Protein AF-A0A1S2M9W0-F1 (afdb_monomer)

Organism: NCBI:txid472963

Mean predicted aligned error: 10.36 Å

Foldseek 3Di:
DVVVVVVVVVVVVVVLVVQLVVCVVVVNDNVVSVVCVVPVCPPPDPVVVVVVVVVVCCVPVVVVVVVVVVVVVVVD

InterPro domains:
  IPR058725 YczF [PF26310] (3-69)

Radius of gyration: 19.13 Å; Cα contacts (8 Å, |Δi|>4): 17; chains: 1; bounding box: 43×30×47 Å

Solvent-accessible surface area (backbone atoms only — not comparable to full-atom values): 4375 Å² total; per-residue (Å²): 110,70,68,58,52,52,52,50,53,51,52,52,52,52,52,51,53,49,52,53,51,49,36,49,75,74,67,45,54,66,73,58,46,54,48,37,74,77,37,69,68,78,79,54,53,75,68,56,51,53,51,52,52,50,49,52,49,54,67,49,50,54,58,50,52,52,52,51,53,52,52,54,63,72,76,100

Secondary structure (DSSP, 8-state):
-HHHHHHHHHHHHHHHHHHHHHHHHTT--HHHHHHHHH-TTTT--HHHHHHHHHHHHHHHHHHHHHHHHHHHHHH-

pLDDT: mean 85.46, std 9.3, range [50.84, 95.06]

Sequence (76 aa):
MSKILLIFILFFLLLQTFLITMDLLLGIPLHVTVKNVLNPFSVIEDAEFIILLLLIVISLVIPLFYCYKLYKKKKG

Structure (mmCIF, N/CA/C/O backbone):
data_AF-A0A1S2M9W0-F1
#
_entry.id   AF-A0A1S2M9W0-F1
#
loop_
_atom_site.group_PDB
_atom_site.id
_atom_site.type_symbol
_atom_site.label_atom_id
_atom_site.label_alt_id
_atom_site.label_com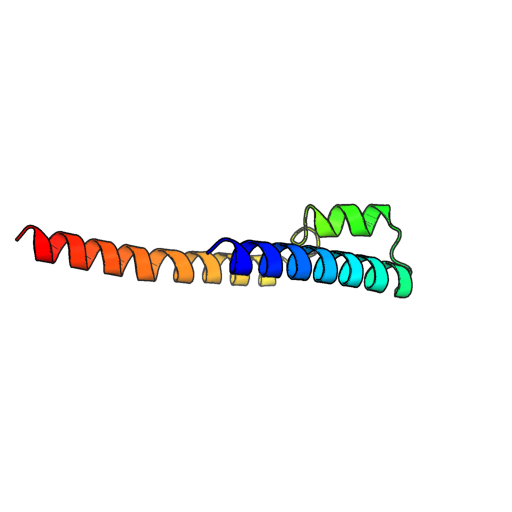p_id
_atom_site.label_asym_id
_atom_site.label_entity_id
_atom_site.label_seq_id
_atom_site.pdbx_PDB_ins_code
_atom_site.Cartn_x
_atom_site.Cartn_y
_atom_site.Cartn_z
_atom_site.occupancy
_atom_site.B_iso_or_equiv
_atom_site.auth_seq_id
_atom_site.auth_comp_id
_atom_site.auth_asym_id
_atom_site.auth_atom_id
_atom_site.pdbx_PDB_model_num
ATOM 1 N N . MET A 1 1 ? -17.945 16.312 0.959 1.00 65.69 1 MET A N 1
ATOM 2 C CA . MET A 1 1 ? -17.514 14.946 0.590 1.00 65.69 1 MET A CA 1
ATOM 3 C C . MET A 1 1 ? -17.011 14.863 -0.852 1.00 65.69 1 MET A C 1
ATOM 5 O O . MET A 1 1 ? -15.833 14.590 -1.017 1.00 65.69 1 MET A O 1
ATOM 9 N N . SER A 1 2 ? -17.791 15.211 -1.885 1.00 79.88 2 SER A N 1
ATOM 10 C CA . SER A 1 2 ? -17.365 15.074 -3.300 1.00 79.88 2 SER A CA 1
ATOM 11 C C . SER A 1 2 ? -16.099 15.857 -3.688 1.00 79.88 2 SER A C 1
ATOM 13 O O . SER A 1 2 ? -15.281 15.355 -4.446 1.00 79.88 2 SER A O 1
ATOM 15 N N . LYS A 1 3 ? -15.883 17.054 -3.118 1.00 90.25 3 LYS A N 1
ATOM 16 C CA . LYS A 1 3 ? -14.658 17.853 -3.343 1.00 90.25 3 LYS A CA 1
ATOM 17 C C . LYS A 1 3 ? -13.393 17.152 -2.830 1.00 90.25 3 LYS A C 1
ATOM 19 O O . LYS A 1 3 ? -12.359 17.203 -3.475 1.00 90.25 3 LYS A O 1
ATOM 24 N N . ILE A 1 4 ? -13.502 16.475 -1.685 1.00 92.75 4 ILE A N 1
ATOM 25 C CA . ILE A 1 4 ? -12.399 15.725 -1.065 1.00 92.75 4 ILE A CA 1
ATOM 26 C C . ILE A 1 4 ? -12.080 14.492 -1.911 1.00 92.75 4 ILE A C 1
ATOM 28 O O . ILE A 1 4 ? -10.918 14.200 -2.148 1.00 92.75 4 ILE A O 1
ATOM 32 N N . LEU A 1 5 ? -13.114 13.817 -2.419 1.00 92.44 5 LEU A N 1
ATOM 33 C CA . LEU A 1 5 ? -12.981 12.668 -3.316 1.00 92.44 5 LEU A CA 1
ATOM 34 C C . LEU A 1 5 ? -12.275 13.051 -4.627 1.00 92.44 5 LEU A C 1
ATOM 36 O O . LEU A 1 5 ? -11.387 12.338 -5.077 1.00 92.44 5 LEU A O 1
ATOM 40 N N . LEU A 1 6 ? -12.614 14.212 -5.196 1.00 94.25 6 LEU A N 1
ATOM 41 C CA . LEU A 1 6 ? -11.952 14.741 -6.391 1.00 94.25 6 LEU A CA 1
ATOM 42 C C . LEU A 1 6 ? -10.474 15.053 -6.133 1.00 94.25 6 LEU A C 1
ATOM 44 O O . LEU A 1 6 ? -9.619 14.643 -6.913 1.00 94.25 6 LEU A O 1
ATOM 48 N N . ILE A 1 7 ? -10.168 15.737 -5.026 1.00 94.81 7 ILE A N 1
ATOM 49 C CA . ILE A 1 7 ? -8.783 16.025 -4.628 1.00 94.81 7 ILE A CA 1
ATOM 50 C C . ILE A 1 7 ? -8.016 14.713 -4.417 1.00 94.81 7 ILE A C 1
ATOM 52 O O . ILE A 1 7 ? -6.907 14.572 -4.918 1.00 94.81 7 ILE A O 1
ATOM 56 N N . PHE A 1 8 ? -8.621 13.730 -3.747 1.00 94.00 8 PHE A N 1
ATOM 57 C CA . PHE A 1 8 ? -8.019 12.416 -3.529 1.00 94.00 8 PHE A CA 1
ATOM 58 C C . PHE A 1 8 ? -7.677 11.711 -4.846 1.00 94.00 8 PHE A C 1
ATOM 60 O O . PHE A 1 8 ? -6.550 11.256 -5.006 1.00 94.00 8 PHE A O 1
ATOM 67 N N . ILE A 1 9 ? -8.608 11.662 -5.804 1.00 93.62 9 ILE A N 1
ATOM 68 C CA . ILE A 1 9 ? -8.371 11.041 -7.117 1.00 93.62 9 ILE A CA 1
ATOM 69 C C . ILE A 1 9 ? -7.239 11.757 -7.861 1.00 93.62 9 ILE A C 1
ATOM 71 O O . ILE A 1 9 ? -6.381 11.102 -8.450 1.00 93.62 9 ILE A O 1
ATOM 75 N N . LEU A 1 10 ? -7.207 13.090 -7.811 1.00 95.06 10 LEU A N 1
ATOM 76 C CA . LEU A 1 10 ? -6.166 13.880 -8.465 1.00 95.06 10 LEU A CA 1
ATOM 77 C C . LEU A 1 10 ? -4.788 13.600 -7.852 1.00 95.06 10 LEU A C 1
ATOM 79 O O . LEU A 1 10 ? -3.840 13.331 -8.585 1.00 95.06 10 LEU A O 1
ATOM 83 N N . PHE A 1 11 ? -4.686 13.590 -6.521 1.00 94.31 11 PHE A N 1
ATOM 84 C CA . PHE A 1 11 ? -3.448 13.228 -5.826 1.00 94.31 11 PHE A CA 1
ATOM 85 C C . PHE A 1 11 ? -3.039 11.777 -6.086 1.00 94.31 11 PHE A C 1
ATOM 87 O O . PHE A 1 11 ? -1.859 11.508 -6.285 1.00 94.31 11 PHE A O 1
ATOM 94 N N . PHE A 1 12 ? -3.995 10.852 -6.130 1.00 91.06 12 PHE A N 1
ATOM 95 C CA . PHE A 1 12 ? -3.736 9.447 -6.427 1.00 91.06 12 PHE A CA 1
ATOM 96 C C . PHE A 1 12 ? -3.139 9.268 -7.831 1.00 91.06 12 PHE A C 1
ATOM 98 O O . PHE A 1 12 ? -2.112 8.608 -7.983 1.00 91.06 12 PHE A O 1
ATOM 105 N N . LEU A 1 13 ? -3.730 9.909 -8.845 1.00 93.19 13 LEU A N 1
ATOM 106 C CA . LEU A 1 13 ? -3.202 9.899 -10.212 1.00 93.19 13 LEU A CA 1
ATOM 107 C C . LEU A 1 13 ? -1.819 10.550 -10.286 1.00 93.19 13 LEU A C 1
ATOM 109 O O . LEU A 1 13 ? -0.906 9.983 -10.886 1.00 93.19 13 LEU A O 1
ATOM 113 N N . LEU A 1 14 ? -1.640 11.708 -9.646 1.00 94.94 14 LEU A N 1
ATOM 114 C CA . LEU A 1 14 ? -0.363 12.418 -9.625 1.00 94.94 14 LEU A CA 1
ATOM 115 C C . LEU A 1 14 ? 0.754 11.545 -9.036 1.00 94.94 14 LEU A C 1
ATOM 117 O O . LEU A 1 14 ? 1.818 11.419 -9.640 1.00 94.94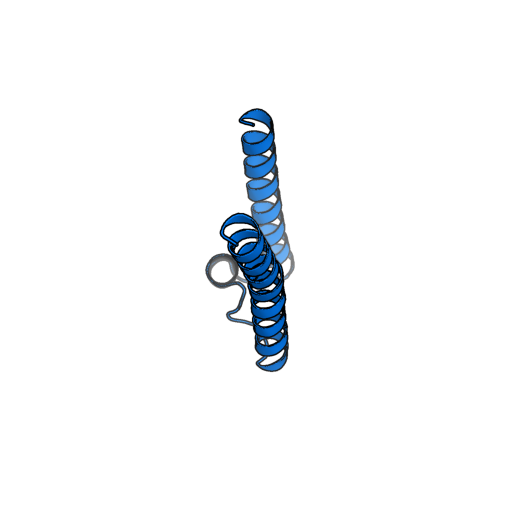 14 LEU A O 1
ATOM 121 N N . LEU A 1 15 ? 0.487 10.901 -7.898 1.00 92.94 15 LEU A N 1
ATOM 122 C CA . LEU A 1 15 ? 1.436 10.012 -7.231 1.00 92.94 15 LEU A CA 1
ATOM 123 C C . LEU A 1 15 ? 1.797 8.807 -8.099 1.00 92.94 15 LEU A C 1
ATOM 125 O O . LEU A 1 15 ? 2.973 8.461 -8.181 1.00 92.94 15 LEU A O 1
ATOM 129 N N . GLN A 1 16 ? 0.831 8.205 -8.798 1.00 89.38 16 GLN A N 1
ATOM 130 C CA . GLN A 1 16 ? 1.148 7.082 -9.681 1.00 89.38 16 GLN A CA 1
ATOM 131 C C . GLN A 1 16 ? 1.970 7.492 -10.894 1.00 89.38 16 GLN A C 1
ATOM 133 O O . GLN A 1 16 ? 2.924 6.811 -11.260 1.00 89.38 16 GLN A O 1
ATOM 138 N N . THR A 1 17 ? 1.651 8.639 -11.488 1.00 91.12 17 THR A N 1
ATOM 139 C CA . THR A 1 17 ? 2.431 9.161 -12.616 1.00 91.12 17 THR A CA 1
ATOM 140 C C . THR A 1 17 ? 3.869 9.466 -12.185 1.00 91.12 17 THR A C 1
ATOM 142 O O . THR A 1 17 ? 4.818 9.170 -12.911 1.00 91.12 17 THR A O 1
ATOM 145 N N . PHE A 1 18 ? 4.039 10.008 -10.976 1.00 92.50 18 PHE A N 1
ATOM 146 C CA . PHE A 1 18 ? 5.345 10.277 -10.384 1.00 92.50 18 PHE A CA 1
ATOM 147 C C . PHE A 1 18 ? 6.155 8.994 -10.148 1.00 92.50 18 PHE A C 1
ATOM 149 O O . PHE A 1 18 ? 7.314 8.937 -10.551 1.00 92.50 18 PHE A O 1
ATOM 156 N N . LEU A 1 19 ? 5.543 7.950 -9.578 1.00 89.25 19 LEU A N 1
ATOM 157 C CA . LEU A 1 19 ? 6.193 6.650 -9.365 1.00 89.25 19 LEU A CA 1
ATOM 158 C C . LEU A 1 19 ? 6.648 6.012 -10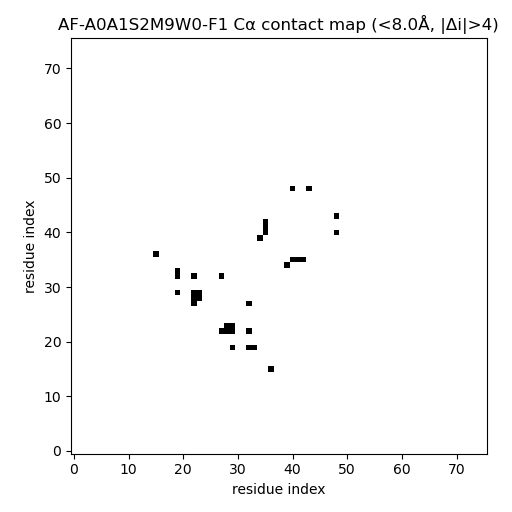.682 1.00 89.25 19 LEU A C 1
ATOM 160 O O . LEU A 1 19 ? 7.803 5.616 -10.803 1.00 89.25 19 LEU A O 1
ATOM 164 N N . ILE A 1 20 ? 5.784 5.998 -11.700 1.00 88.69 20 ILE A N 1
ATOM 165 C CA . ILE A 1 20 ? 6.126 5.456 -13.025 1.00 88.69 20 ILE A CA 1
ATOM 166 C C . ILE A 1 20 ? 7.291 6.234 -13.656 1.00 88.69 20 ILE A C 1
ATOM 168 O O . ILE A 1 20 ? 8.176 5.646 -14.275 1.00 88.69 20 ILE A O 1
ATOM 172 N N . THR A 1 21 ? 7.311 7.559 -13.493 1.00 91.88 21 THR A N 1
ATOM 173 C CA . THR A 1 21 ? 8.393 8.408 -14.016 1.00 91.88 21 THR A CA 1
ATOM 174 C C . THR A 1 21 ? 9.715 8.146 -13.294 1.00 91.88 21 THR A C 1
ATOM 176 O O . THR A 1 21 ? 10.764 8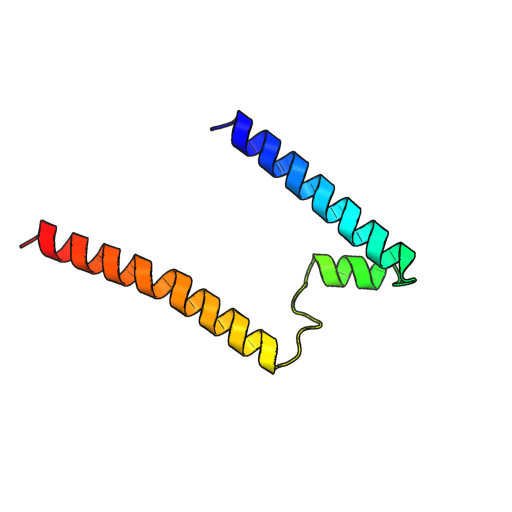.137 -13.935 1.00 91.88 21 THR A O 1
ATOM 179 N N . MET A 1 22 ? 9.680 7.908 -11.981 1.00 91.06 22 MET A N 1
ATOM 180 C CA . MET A 1 22 ? 10.872 7.560 -11.204 1.00 91.06 22 MET A CA 1
ATOM 181 C C . MET A 1 22 ? 11.439 6.202 -11.605 1.00 91.06 22 MET A C 1
ATOM 183 O O . MET A 1 22 ? 12.645 6.089 -11.812 1.00 91.06 22 MET A O 1
ATOM 187 N N . ASP A 1 23 ? 10.581 5.206 -11.801 1.00 87.88 23 ASP A N 1
ATOM 188 C CA . ASP A 1 23 ? 11.001 3.901 -12.302 1.00 87.88 23 ASP A CA 1
ATOM 189 C C . ASP A 1 23 ? 11.690 4.021 -13.671 1.00 87.88 23 ASP A C 1
ATOM 191 O O . ASP A 1 23 ? 12.775 3.474 -13.878 1.00 87.88 23 ASP A O 1
ATOM 195 N N . LEU A 1 24 ? 11.111 4.805 -14.585 1.00 89.38 24 LEU A N 1
ATOM 196 C CA . LEU A 1 24 ? 11.715 5.092 -15.887 1.00 89.38 24 LEU A CA 1
ATOM 197 C C . LEU A 1 24 ? 13.074 5.795 -15.767 1.00 89.38 24 LEU A C 1
ATOM 199 O O . LEU A 1 24 ? 14.006 5.444 -16.490 1.00 89.38 24 LEU A O 1
ATOM 203 N N . LEU A 1 25 ? 13.201 6.773 -14.863 1.00 93.19 25 LEU A N 1
ATOM 204 C CA . LEU A 1 25 ? 14.449 7.506 -14.627 1.00 93.19 25 LEU A CA 1
ATOM 205 C C . LEU A 1 25 ? 15.557 6.590 -14.086 1.00 93.19 25 LEU A C 1
ATOM 207 O O . LEU A 1 25 ? 16.724 6.760 -14.433 1.00 93.19 25 LEU A O 1
ATOM 211 N N . LEU A 1 26 ? 15.185 5.598 -13.276 1.00 91.44 26 LEU A N 1
ATOM 212 C CA . LEU A 1 26 ? 16.077 4.560 -12.754 1.00 91.44 26 LEU A CA 1
ATOM 213 C C . LEU A 1 26 ? 16.399 3.465 -13.787 1.00 91.44 26 LEU A C 1
ATOM 215 O O . LEU A 1 26 ? 17.151 2.539 -13.485 1.00 91.44 26 LEU A O 1
ATOM 219 N N . GLY A 1 27 ? 15.852 3.556 -15.004 1.00 90.00 27 GLY A N 1
ATOM 220 C CA . GLY A 1 27 ? 16.053 2.573 -16.067 1.00 90.00 27 GLY A CA 1
ATOM 221 C C . GLY A 1 27 ? 15.251 1.283 -15.876 1.00 90.00 27 GLY A C 1
ATOM 222 O O . GLY A 1 27 ? 15.527 0.288 -16.548 1.00 90.00 27 GLY A O 1
ATOM 223 N N . ILE A 1 28 ? 14.258 1.280 -14.981 1.00 87.06 28 ILE A N 1
ATOM 224 C CA . ILE A 1 28 ? 13.350 0.149 -14.796 1.00 87.06 28 ILE A CA 1
ATOM 225 C C . ILE A 1 28 ? 12.418 0.093 -16.013 1.00 87.06 28 ILE A C 1
ATOM 227 O O . ILE A 1 28 ? 11.795 1.092 -16.385 1.00 87.06 28 ILE A O 1
ATOM 231 N N . PRO A 1 29 ? 12.305 -1.066 -16.679 1.00 87.81 29 PRO A N 1
ATOM 232 C CA . PRO A 1 29 ? 11.483 -1.170 -17.867 1.00 87.81 29 PRO A CA 1
ATOM 233 C C . PRO A 1 29 ? 9.992 -1.116 -17.504 1.00 87.81 29 PRO A C 1
ATOM 235 O O . PRO A 1 29 ? 9.547 -1.734 -16.538 1.00 87.81 29 PRO A O 1
ATOM 238 N N . LEU A 1 30 ? 9.196 -0.450 -18.347 1.00 84.88 30 LEU A N 1
ATOM 239 C CA . LEU A 1 30 ? 7.766 -0.184 -18.114 1.00 84.88 30 LEU A CA 1
ATOM 240 C C . LEU A 1 30 ? 6.936 -1.418 -17.733 1.00 84.88 30 LEU A C 1
ATOM 242 O O . LEU A 1 30 ? 5.998 -1.311 -16.951 1.00 84.88 30 LEU A O 1
ATOM 246 N N . HIS A 1 31 ? 7.263 -2.596 -18.268 1.00 84.69 31 HIS A N 1
ATOM 247 C CA . HIS A 1 31 ? 6.544 -3.828 -17.939 1.00 84.69 31 HIS A CA 1
ATOM 248 C C . HIS A 1 31 ? 6.748 -4.257 -16.474 1.00 84.69 31 HIS A C 1
ATOM 250 O O . HIS A 1 31 ? 5.819 -4.780 -15.859 1.00 84.69 31 HIS A O 1
ATOM 256 N N . VAL A 1 32 ? 7.932 -4.005 -15.902 1.00 81.88 32 VAL A N 1
ATOM 257 C CA . VAL A 1 32 ? 8.225 -4.240 -14.480 1.00 81.88 32 VAL A CA 1
ATOM 258 C C . VAL A 1 32 ? 7.530 -3.185 -13.632 1.00 81.88 32 VAL A C 1
ATOM 260 O O . VAL A 1 32 ? 6.885 -3.537 -12.655 1.00 81.88 32 VAL A O 1
ATOM 263 N N . THR A 1 33 ? 7.549 -1.922 -14.049 1.00 83.75 33 THR A N 1
ATOM 264 C CA . THR A 1 33 ? 6.831 -0.832 -13.372 1.00 83.75 33 THR A CA 1
ATOM 265 C C . THR A 1 33 ? 5.330 -1.077 -13.289 1.00 83.75 33 THR A C 1
ATOM 267 O O . THR A 1 33 ? 4.741 -0.959 -12.220 1.00 83.75 33 THR A O 1
ATOM 270 N N . VAL A 1 34 ? 4.689 -1.488 -14.387 1.00 83.56 34 VAL A N 1
ATOM 271 C CA . VAL A 1 34 ? 3.257 -1.829 -14.381 1.00 83.56 34 VAL A CA 1
ATOM 272 C C . VAL A 1 34 ? 2.990 -3.011 -13.447 1.00 83.56 34 VAL A C 1
ATOM 274 O O . VAL A 1 34 ? 2.013 -2.994 -12.696 1.00 83.56 34 VAL A O 1
ATOM 277 N N . LYS A 1 35 ? 3.878 -4.012 -13.432 1.00 82.69 35 LYS A N 1
ATOM 278 C CA . LYS A 1 35 ? 3.793 -5.132 -12.489 1.00 82.69 35 LYS A CA 1
ATOM 279 C C . LYS A 1 35 ? 3.967 -4.673 -11.036 1.00 82.69 35 LYS A C 1
ATOM 281 O O . LYS A 1 35 ? 3.229 -5.154 -10.185 1.00 82.69 35 LYS A O 1
ATOM 286 N N . ASN A 1 36 ? 4.862 -3.727 -10.761 1.00 78.69 36 ASN A N 1
ATOM 287 C CA . ASN A 1 36 ? 5.086 -3.153 -9.434 1.00 78.69 36 ASN A CA 1
ATOM 288 C C . ASN A 1 36 ? 3.900 -2.292 -8.978 1.00 78.69 36 ASN A C 1
ATOM 290 O O . ASN A 1 36 ? 3.519 -2.345 -7.820 1.00 78.69 36 ASN A O 1
ATOM 294 N N . VAL A 1 37 ? 3.252 -1.542 -9.870 1.00 81.38 37 VAL A N 1
ATOM 295 C CA . VAL A 1 37 ? 2.051 -0.761 -9.524 1.00 81.38 37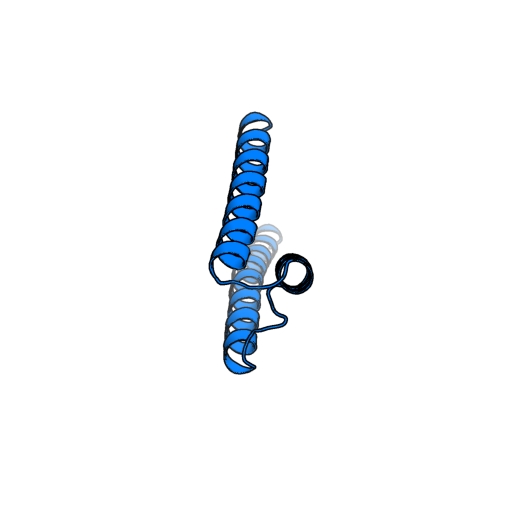 VAL A CA 1
ATOM 296 C C . VAL A 1 37 ? 0.857 -1.677 -9.228 1.00 81.38 37 VAL A C 1
ATOM 298 O O . VAL A 1 37 ? 0.087 -1.408 -8.307 1.00 81.38 37 VAL A O 1
ATOM 301 N N . LEU A 1 38 ? 0.702 -2.771 -9.984 1.00 81.56 38 LEU A N 1
ATOM 302 C CA . LEU A 1 38 ? -0.370 -3.754 -9.772 1.00 81.56 38 LEU A CA 1
ATOM 303 C C . LEU A 1 38 ? -0.093 -4.700 -8.596 1.00 81.56 38 LEU A C 1
ATOM 305 O O . LEU A 1 38 ? -1.029 -5.184 -7.962 1.00 81.56 38 LEU A O 1
ATOM 309 N N . ASN A 1 39 ? 1.178 -4.972 -8.312 1.00 76.88 39 ASN A N 1
ATOM 310 C CA . ASN A 1 39 ? 1.624 -5.810 -7.211 1.00 76.88 39 ASN A CA 1
ATOM 311 C C . ASN A 1 39 ? 2.838 -5.175 -6.503 1.00 76.88 39 ASN A C 1
ATOM 313 O O . ASN A 1 39 ? 3.965 -5.661 -6.653 1.00 76.88 39 ASN A O 1
ATOM 317 N N . PRO A 1 40 ? 2.621 -4.114 -5.705 1.00 68.69 40 PRO A N 1
ATOM 318 C CA . PRO A 1 40 ? 3.699 -3.376 -5.035 1.00 68.69 40 PRO A CA 1
ATOM 319 C C . PRO A 1 40 ? 4.428 -4.207 -3.980 1.00 68.69 40 PRO A C 1
ATOM 321 O O . PRO A 1 40 ? 5.524 -3.856 -3.562 1.00 68.69 40 PRO A O 1
ATOM 324 N N . PHE A 1 41 ? 3.842 -5.336 -3.580 1.00 69.06 41 PHE A N 1
ATOM 325 C CA . PHE A 1 41 ? 4.400 -6.254 -2.595 1.00 69.06 41 PHE A CA 1
ATOM 326 C C . PHE A 1 41 ? 5.154 -7.428 -3.233 1.00 69.06 41 PHE A C 1
ATOM 328 O O . PHE A 1 41 ? 5.666 -8.283 -2.521 1.00 69.06 41 PHE A O 1
ATOM 335 N N . SER A 1 42 ? 5.262 -7.474 -4.569 1.00 65.38 42 SER A N 1
ATOM 336 C CA . SER A 1 42 ? 6.013 -8.513 -5.292 1.0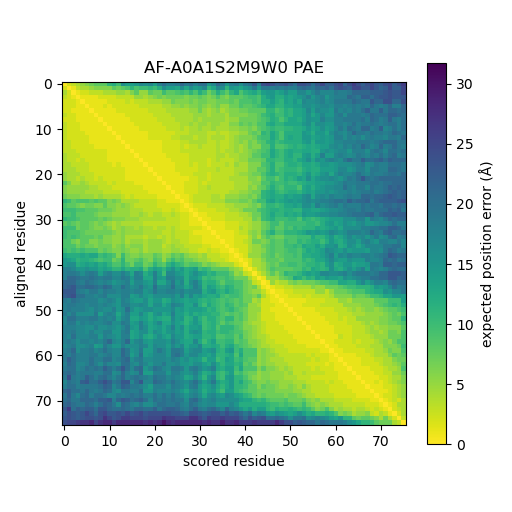0 65.38 42 SER A CA 1
ATOM 337 C C . SER A 1 42 ? 7.518 -8.494 -5.010 1.00 65.38 42 SER A C 1
ATOM 339 O O . SER A 1 42 ? 8.190 -9.474 -5.324 1.00 65.38 42 SER A O 1
ATOM 341 N N . VAL A 1 43 ? 8.046 -7.364 -4.540 1.00 58.59 43 VAL A N 1
ATOM 342 C CA . VAL A 1 43 ? 9.487 -7.109 -4.358 1.00 58.59 43 VAL A CA 1
ATOM 343 C C . VAL A 1 43 ? 9.843 -7.002 -2.872 1.00 58.59 43 VAL A C 1
ATOM 345 O O . VAL A 1 43 ? 10.977 -6.699 -2.527 1.00 58.59 43 VAL A O 1
ATOM 348 N N . ILE A 1 44 ? 8.870 -7.230 -1.989 1.00 66.81 44 ILE A N 1
ATOM 349 C CA . ILE A 1 44 ? 9.083 -7.155 -0.551 1.00 66.81 44 ILE A CA 1
ATOM 350 C C . ILE A 1 44 ? 9.859 -8.389 -0.092 1.00 66.81 44 ILE A C 1
ATOM 352 O O . ILE A 1 44 ? 9.473 -9.521 -0.392 1.00 66.81 44 ILE A O 1
ATOM 356 N N . GLU A 1 45 ? 10.935 -8.164 0.661 1.00 74.81 45 GLU A N 1
ATOM 357 C CA . GLU A 1 45 ? 11.620 -9.232 1.384 1.00 74.81 45 GLU A CA 1
ATOM 358 C C . GLU A 1 45 ? 10.675 -9.838 2.432 1.00 74.81 45 GLU A C 1
ATOM 360 O O . GLU A 1 45 ? 9.872 -9.131 3.045 1.00 74.81 45 GLU A O 1
ATOM 365 N N . ASP A 1 46 ? 10.792 -11.143 2.693 1.00 75.88 46 ASP A N 1
ATOM 366 C CA . ASP A 1 46 ? 9.894 -11.873 3.605 1.00 75.88 46 ASP A CA 1
ATOM 367 C C . ASP A 1 46 ? 9.717 -11.176 4.971 1.00 75.88 46 ASP A C 1
ATOM 369 O O . ASP A 1 46 ? 8.644 -11.222 5.579 1.00 75.88 46 ASP A O 1
ATOM 373 N N . ALA A 1 47 ? 10.752 -10.470 5.440 1.00 71.56 47 ALA A N 1
ATOM 374 C CA . ALA A 1 47 ? 10.723 -9.688 6.669 1.00 71.56 47 ALA A CA 1
ATOM 375 C C . ALA A 1 47 ? 9.764 -8.483 6.614 1.00 71.56 47 ALA A C 1
ATOM 377 O O . ALA A 1 47 ? 9.004 -8.264 7.562 1.00 71.56 47 ALA A O 1
ATOM 378 N N . GLU A 1 48 ? 9.749 -7.705 5.528 1.00 78.31 48 GLU A N 1
ATOM 379 C CA . GLU A 1 48 ? 8.864 -6.536 5.433 1.00 78.31 48 GLU A CA 1
ATOM 380 C C . GLU A 1 48 ? 7.406 -6.967 5.227 1.00 78.31 48 GLU A C 1
ATOM 382 O O . GLU A 1 48 ? 6.492 -6.299 5.717 1.00 78.31 48 GLU A O 1
ATOM 387 N N . PHE A 1 49 ? 7.173 -8.138 4.619 1.00 81.69 49 PHE A N 1
ATOM 388 C CA . PHE A 1 49 ? 5.833 -8.718 4.501 1.00 81.69 49 PHE A CA 1
ATOM 389 C C . PHE A 1 49 ? 5.236 -9.025 5.879 1.00 81.69 49 PHE A C 1
ATOM 391 O O . PHE A 1 49 ? 4.074 -8.709 6.145 1.00 81.69 49 PHE A O 1
ATOM 398 N N . ILE A 1 50 ? 6.046 -9.580 6.786 1.00 84.06 50 ILE A N 1
ATOM 399 C CA . ILE A 1 50 ? 5.643 -9.857 8.172 1.00 84.06 50 ILE A CA 1
ATOM 400 C C . ILE A 1 50 ? 5.295 -8.557 8.909 1.00 84.06 50 ILE A C 1
ATOM 402 O O . ILE A 1 50 ? 4.281 -8.502 9.610 1.00 84.06 50 ILE A O 1
ATOM 406 N N . ILE A 1 51 ? 6.092 -7.499 8.729 1.00 85.94 51 ILE A N 1
ATOM 407 C CA . ILE A 1 51 ? 5.838 -6.185 9.343 1.00 85.94 51 ILE A CA 1
ATOM 408 C C . ILE A 1 51 ? 4.516 -5.600 8.835 1.00 85.94 51 ILE A C 1
ATOM 410 O O . ILE A 1 51 ? 3.706 -5.107 9.625 1.00 85.94 51 ILE A O 1
ATOM 414 N N . LEU A 1 52 ? 4.270 -5.684 7.530 1.00 85.56 52 LEU A N 1
ATOM 415 C CA . LEU A 1 52 ? 3.066 -5.149 6.900 1.00 85.56 52 LEU A CA 1
ATOM 416 C C . LEU A 1 52 ? 1.813 -5.923 7.338 1.00 85.56 52 LEU A C 1
ATOM 418 O O . LEU A 1 52 ? 0.791 -5.318 7.672 1.00 85.56 52 LEU A O 1
ATOM 422 N N . LEU A 1 53 ? 1.913 -7.249 7.442 1.00 86.75 53 LEU A N 1
ATOM 423 C CA . LEU A 1 53 ? 0.851 -8.102 7.975 1.00 86.75 53 LEU A CA 1
ATOM 424 C C . LEU A 1 53 ? 0.542 -7.760 9.439 1.00 86.75 53 LEU A C 1
ATOM 426 O O . LEU A 1 53 ? -0.624 -7.604 9.805 1.00 86.75 53 LEU A O 1
ATOM 430 N N . LEU A 1 54 ? 1.571 -7.572 10.267 1.00 90.19 54 LEU A N 1
ATOM 431 C CA . LEU A 1 54 ? 1.417 -7.161 11.662 1.00 90.19 54 LEU A CA 1
ATOM 432 C C . LEU A 1 54 ? 0.746 -5.783 11.780 1.00 90.19 54 LEU A C 1
ATOM 434 O O . LEU A 1 54 ? -0.152 -5.608 12.606 1.00 90.19 54 LEU A O 1
ATOM 438 N N . LEU A 1 55 ? 1.107 -4.832 10.915 1.00 91.12 55 LEU A N 1
ATOM 439 C CA . LEU A 1 55 ? 0.484 -3.509 10.863 1.00 91.12 55 LEU A CA 1
ATOM 440 C C . LEU A 1 55 ? -1.016 -3.598 10.536 1.00 91.12 55 LEU A C 1
ATOM 442 O O . LEU A 1 55 ? -1.829 -2.958 11.206 1.00 91.12 55 LEU A O 1
ATOM 446 N N . ILE A 1 56 ? -1.395 -4.416 9.547 1.00 90.00 56 ILE A N 1
ATOM 447 C CA . ILE A 1 56 ? -2.800 -4.64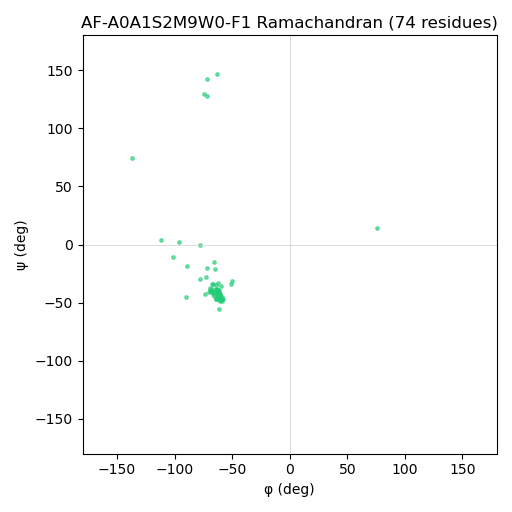3 9.170 1.00 90.00 56 ILE A CA 1
ATOM 448 C C . ILE A 1 56 ? -3.579 -5.249 10.341 1.00 90.00 56 ILE A C 1
ATOM 450 O O . ILE A 1 56 ? -4.677 -4.786 10.661 1.00 90.00 56 ILE A O 1
ATOM 454 N N . VAL A 1 57 ? -3.008 -6.252 11.010 1.00 93.31 57 VAL A N 1
ATOM 455 C CA . VAL A 1 57 ? -3.638 -6.898 12.169 1.00 93.31 57 VAL A CA 1
ATOM 456 C C . VAL A 1 57 ? -3.865 -5.884 13.287 1.00 93.31 57 VAL A C 1
ATOM 458 O O . VAL A 1 57 ? -4.982 -5.777 13.787 1.00 93.31 57 VAL A O 1
ATOM 461 N N . ILE A 1 58 ? -2.859 -5.087 13.646 1.00 92.44 58 ILE A N 1
ATOM 462 C CA . ILE A 1 58 ? -2.990 -4.042 14.672 1.00 92.44 58 ILE A CA 1
ATOM 463 C C . ILE A 1 58 ? -4.058 -3.018 14.267 1.00 92.44 58 ILE A C 1
ATOM 465 O O . ILE A 1 58 ? -4.932 -2.676 15.071 1.00 92.44 58 ILE A O 1
ATOM 469 N N . SER A 1 59 ? -4.014 -2.567 13.012 1.00 91.75 59 SER A N 1
ATOM 470 C CA . SER A 1 59 ? -4.932 -1.567 12.470 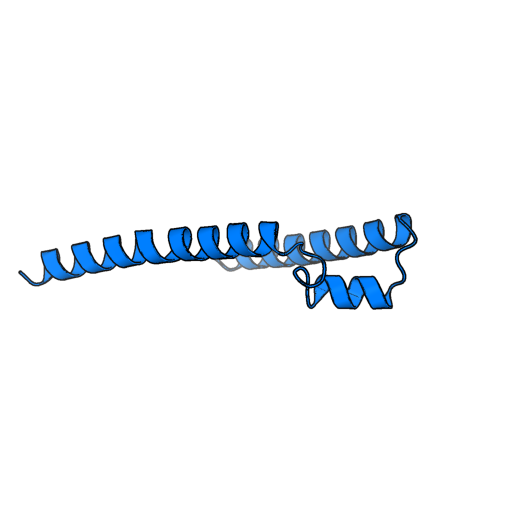1.00 91.75 59 SER A CA 1
ATOM 471 C C . SER A 1 59 ? -6.387 -2.033 12.473 1.00 91.75 59 SER A C 1
ATOM 473 O O . SER A 1 59 ? -7.266 -1.206 12.686 1.00 91.75 59 SER A O 1
ATOM 475 N N . LEU A 1 60 ? -6.660 -3.327 12.289 1.00 92.12 60 LEU A N 1
ATOM 476 C CA . LEU A 1 60 ? -8.020 -3.873 12.292 1.00 92.12 60 LEU A CA 1
ATOM 477 C C . LEU A 1 60 ? -8.476 -4.321 13.684 1.00 92.12 60 LEU A C 1
ATOM 479 O O . LEU A 1 60 ? -9.593 -4.011 14.101 1.00 92.12 60 LEU A O 1
ATOM 483 N N . VAL A 1 61 ? -7.630 -5.034 14.426 1.00 92.12 61 VAL A N 1
ATOM 484 C CA . VAL A 1 61 ? -8.005 -5.661 15.702 1.00 92.12 61 VAL A CA 1
ATOM 485 C C . VAL A 1 61 ? -8.316 -4.617 16.771 1.00 92.12 61 VAL A C 1
ATOM 487 O O . VAL A 1 61 ? -9.301 -4.773 17.492 1.00 92.12 61 VAL A O 1
ATOM 490 N N . ILE A 1 62 ? -7.541 -3.532 16.860 1.00 90.25 62 ILE A N 1
ATOM 491 C CA . ILE A 1 62 ? -7.766 -2.475 17.859 1.00 90.25 62 ILE A CA 1
ATOM 492 C C . ILE A 1 62 ? -9.145 -1.807 17.692 1.00 90.25 62 ILE A C 1
ATOM 494 O O . ILE A 1 62 ? -9.922 -1.806 18.655 1.00 90.25 62 ILE A O 1
ATOM 498 N N . PRO A 1 63 ? -9.509 -1.256 16.516 1.00 89.75 63 PRO A N 1
ATOM 499 C CA . PRO A 1 63 ? -10.817 -0.638 16.337 1.00 89.75 63 PRO A CA 1
ATOM 500 C C . PRO A 1 63 ? -11.958 -1.653 16.396 1.00 89.75 63 PRO A C 1
ATOM 502 O O . PRO A 1 63 ? -13.010 -1.318 16.941 1.00 89.75 63 PRO A O 1
ATOM 505 N N . LEU A 1 64 ? -11.770 -2.892 15.922 1.00 90.94 64 LEU A N 1
ATOM 506 C CA . LEU A 1 64 ? -12.782 -3.947 16.060 1.00 90.94 64 LEU A CA 1
ATOM 507 C C . LEU A 1 64 ? -13.045 -4.289 17.529 1.00 90.94 64 LEU A C 1
ATOM 509 O O . LEU A 1 64 ? -14.203 -4.350 17.946 1.00 90.94 64 LEU A O 1
ATOM 513 N N . PHE A 1 65 ? -11.995 -4.446 18.337 1.00 91.81 65 PHE A N 1
ATOM 514 C CA . PHE A 1 65 ? -12.121 -4.701 19.771 1.00 91.81 65 PHE A CA 1
ATOM 515 C C . PHE A 1 65 ? -12.801 -3.535 20.494 1.00 91.81 65 PHE A C 1
ATOM 517 O O . PHE A 1 65 ? -13.684 -3.740 21.333 1.00 91.81 65 PHE A O 1
ATOM 524 N N . TYR A 1 66 ? -12.443 -2.300 20.138 1.00 92.25 66 TYR A N 1
ATOM 525 C CA . TYR A 1 66 ? -13.083 -1.105 20.677 1.00 92.25 66 TYR A CA 1
ATOM 526 C C . TYR A 1 66 ? -14.575 -1.033 20.308 1.00 92.25 66 TYR A C 1
ATOM 528 O O . TYR A 1 66 ? -15.419 -0.830 21.186 1.00 92.25 66 TYR A O 1
ATOM 536 N N . CYS A 1 67 ? -14.922 -1.284 19.042 1.00 90.44 67 CYS A N 1
ATOM 537 C CA . CYS A 1 67 ? -16.309 -1.335 18.575 1.00 90.44 67 CYS A CA 1
ATOM 538 C C . CYS A 1 67 ? -17.105 -2.439 19.281 1.00 90.44 67 CYS A C 1
A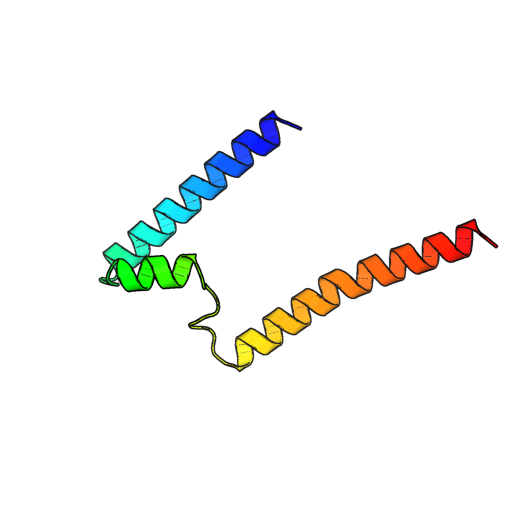TOM 540 O O . CYS A 1 67 ? -18.226 -2.198 19.732 1.00 90.44 67 CYS A O 1
ATOM 542 N N . TYR A 1 68 ? -16.517 -3.625 19.444 1.00 91.69 68 TYR A N 1
ATOM 543 C CA . TYR A 1 68 ? -17.134 -4.733 20.168 1.00 91.69 68 TYR A CA 1
ATOM 544 C C . TYR A 1 68 ? -17.404 -4.378 21.637 1.00 91.69 68 TYR A C 1
ATOM 546 O O . TYR A 1 68 ? -18.508 -4.599 22.146 1.00 91.69 68 TYR A O 1
ATOM 554 N N . LYS A 1 69 ? -16.432 -3.755 22.316 1.00 91.00 69 LYS A N 1
ATOM 555 C CA . LYS A 1 69 ? -16.585 -3.288 23.701 1.00 91.00 69 LYS A CA 1
ATOM 556 C C . LYS A 1 69 ? -17.705 -2.252 23.829 1.00 91.00 69 LYS A C 1
ATOM 558 O O . LYS A 1 69 ? -18.511 -2.346 24.757 1.00 91.00 69 LYS A O 1
ATOM 563 N N . LEU A 1 70 ? -17.786 -1.295 22.903 1.00 89.88 70 LEU A N 1
ATOM 564 C CA . LEU A 1 70 ? -18.869 -0.308 22.867 1.00 89.88 70 LEU A CA 1
ATOM 565 C C . LEU A 1 70 ? -20.234 -0.960 22.630 1.00 89.88 70 LEU A C 1
ATOM 567 O O . LEU A 1 70 ? -21.199 -0.606 23.306 1.00 89.88 70 LEU A O 1
ATOM 571 N N . TYR A 1 71 ? -20.315 -1.934 21.723 1.00 88.81 71 TYR A N 1
ATOM 572 C CA . TYR A 1 71 ? -21.555 -2.651 21.435 1.00 88.81 71 TYR A CA 1
ATOM 573 C C . TYR A 1 71 ? -22.063 -3.429 22.655 1.00 88.81 71 TYR A C 1
ATOM 575 O O . TYR A 1 71 ? -23.244 -3.343 22.995 1.00 88.81 71 TYR A O 1
ATOM 583 N N . LYS A 1 72 ? -21.167 -4.119 23.375 1.00 87.75 72 LYS A N 1
ATOM 584 C CA . LYS A 1 72 ? -21.513 -4.844 24.607 1.00 87.75 72 LYS A CA 1
ATOM 585 C C . LYS A 1 72 ? -21.993 -3.903 25.719 1.00 87.75 72 LYS A C 1
ATOM 587 O O . LYS A 1 72 ? -22.942 -4.236 26.415 1.00 87.75 72 LYS A O 1
ATOM 592 N N . LYS A 1 73 ? -21.389 -2.715 25.852 1.00 82.38 73 LYS A N 1
ATOM 593 C CA . LYS A 1 73 ? -21.770 -1.706 26.859 1.00 82.38 73 LYS A CA 1
ATOM 594 C C . LYS A 1 73 ? -23.111 -1.014 26.562 1.00 82.38 73 LYS A C 1
ATOM 596 O O . LYS A 1 73 ? -23.691 -0.431 27.462 1.00 82.38 73 LYS A O 1
ATOM 601 N N . LYS A 1 74 ? -23.580 -1.040 25.309 1.00 76.12 74 LYS A N 1
ATOM 602 C CA . LYS A 1 74 ? -24.864 -0.445 24.889 1.00 76.12 74 LYS A CA 1
ATOM 603 C C . LYS A 1 74 ? -26.051 -1.411 24.995 1.00 76.12 74 LYS A C 1
ATOM 605 O O . LYS A 1 74 ? -27.189 -0.965 24.926 1.00 76.12 74 LYS A O 1
ATOM 610 N N . LYS A 1 75 ? -25.780 -2.719 25.071 1.00 65.19 75 LYS A N 1
ATOM 611 C CA . LYS A 1 75 ? -26.779 -3.798 25.168 1.00 65.19 75 LYS A CA 1
ATOM 612 C C . LYS A 1 75 ? -26.964 -4.352 26.588 1.00 65.19 75 LYS A C 1
ATOM 614 O O . LYS A 1 75 ? -27.878 -5.148 26.775 1.00 65.19 75 LYS A O 1
ATOM 619 N N . GLY A 1 76 ? -26.086 -3.995 27.525 1.00 50.84 76 GLY A N 1
ATOM 620 C CA . GLY A 1 76 ? -26.169 -4.355 28.944 1.00 50.84 76 GLY A CA 1
ATOM 621 C C . GLY A 1 76 ? -26.560 -3.172 29.809 1.00 50.84 76 GLY A C 1
ATOM 622 O O . GLY A 1 76 ? -26.407 -2.028 29.326 1.00 50.84 76 GLY A O 1
#